Protein AF-A0A924LR13-F1 (afdb_monomer_lite)

Structure (mmCIF, N/CA/C/O backbone):
data_AF-A0A924LR13-F1
#
_entry.id   AF-A0A924LR13-F1
#
loop_
_atom_site.group_PDB
_atom_site.id
_atom_site.type_symbol
_atom_site.label_atom_id
_atom_site.label_alt_id
_atom_site.label_comp_id
_atom_site.label_asym_id
_atom_site.label_entity_id
_atom_site.label_seq_id
_atom_site.pdbx_PDB_ins_code
_atom_site.Cartn_x
_atom_site.Cartn_y
_atom_site.Cartn_z
_atom_site.occupancy
_atom_site.B_iso_or_equiv
_atom_site.auth_seq_id
_atom_site.auth_comp_id
_atom_site.auth_asym_id
_atom_site.auth_atom_id
_atom_site.pdbx_PDB_model_num
ATOM 1 N N . MET A 1 1 ? 18.184 14.216 -19.126 1.00 63.84 1 MET A N 1
ATOM 2 C CA . MET A 1 1 ? 17.161 13.192 -18.875 1.00 63.84 1 MET A CA 1
ATOM 3 C C . MET A 1 1 ? 17.158 12.286 -20.078 1.00 63.84 1 MET A C 1
ATOM 5 O O . MET A 1 1 ? 16.836 12.740 -21.169 1.00 63.84 1 MET A O 1
ATOM 9 N N . THR A 1 2 ? 17.666 11.079 -19.897 1.00 78.44 2 THR A N 1
ATOM 10 C CA . THR A 1 2 ? 17.696 10.035 -20.922 1.00 78.44 2 THR A CA 1
ATOM 11 C C . THR A 1 2 ? 16.444 9.169 -20.815 1.00 78.44 2 THR A C 1
ATOM 13 O O . THR A 1 2 ? 15.826 9.103 -19.752 1.00 78.44 2 THR A O 1
ATOM 16 N N . ASP A 1 3 ? 16.090 8.472 -21.892 1.00 79.19 3 ASP A N 1
ATOM 17 C CA . ASP A 1 3 ? 14.928 7.573 -21.908 1.00 79.19 3 ASP A CA 1
ATOM 18 C C . ASP A 1 3 ? 15.037 6.474 -20.833 1.00 79.19 3 ASP A C 1
ATOM 20 O O . ASP A 1 3 ? 14.044 6.092 -20.220 1.00 79.19 3 ASP A O 1
ATOM 24 N N . ALA A 1 4 ? 16.262 6.028 -20.528 1.00 73.88 4 ALA A N 1
ATOM 25 C CA . ALA A 1 4 ? 16.538 5.052 -19.475 1.00 73.88 4 ALA A CA 1
ATOM 26 C C . ALA A 1 4 ? 16.297 5.604 -18.056 1.00 73.88 4 ALA A C 1
ATOM 28 O O . ALA A 1 4 ? 15.760 4.898 -17.205 1.00 73.88 4 ALA A O 1
ATOM 29 N N . GLU A 1 5 ? 16.660 6.864 -17.796 1.00 73.56 5 GLU A N 1
ATOM 30 C CA . GLU A 1 5 ? 16.368 7.529 -16.516 1.00 73.56 5 GLU A CA 1
ATOM 31 C C . GLU A 1 5 ? 14.863 7.754 -16.330 1.00 73.56 5 GLU A C 1
ATOM 33 O O . GLU A 1 5 ? 14.364 7.635 -15.212 1.00 73.56 5 GLU A O 1
ATOM 38 N N . SER A 1 6 ? 14.138 8.055 -17.415 1.00 73.00 6 SER A N 1
ATOM 39 C CA . SER A 1 6 ? 12.678 8.191 -17.377 1.00 73.00 6 SER A CA 1
ATOM 40 C C . SER A 1 6 ? 12.015 6.862 -17.030 1.00 73.00 6 SER A C 1
ATOM 42 O O . SER A 1 6 ? 11.235 6.812 -16.091 1.00 73.00 6 SER A O 1
ATOM 44 N N . LEU A 1 7 ? 12.401 5.774 -17.703 1.00 72.75 7 LEU A N 1
ATOM 45 C CA . LEU A 1 7 ? 11.865 4.436 -17.437 1.00 72.75 7 LEU A CA 1
ATOM 46 C C . LEU A 1 7 ? 12.114 3.972 -15.997 1.00 72.75 7 LEU A C 1
ATOM 48 O O . LEU A 1 7 ? 11.212 3.432 -15.368 1.00 72.75 7 LEU A O 1
ATOM 52 N N . LEU A 1 8 ? 13.316 4.193 -15.454 1.00 73.44 8 LEU A N 1
ATOM 53 C CA . LEU A 1 8 ? 13.625 3.804 -14.073 1.00 73.44 8 LEU A CA 1
ATOM 54 C C . LEU A 1 8 ? 12.778 4.590 -13.063 1.00 73.44 8 LEU A C 1
ATOM 56 O O . LEU A 1 8 ? 12.339 4.041 -12.055 1.00 73.44 8 LEU A O 1
ATOM 60 N N . ARG A 1 9 ? 12.543 5.877 -13.342 1.00 78.25 9 ARG A N 1
ATOM 61 C CA . ARG A 1 9 ? 11.675 6.725 -12.527 1.00 78.25 9 ARG A CA 1
ATOM 62 C C . ARG A 1 9 ? 10.214 6.303 -12.629 1.00 78.25 9 ARG A C 1
ATOM 64 O O . ARG A 1 9 ? 9.543 6.302 -11.607 1.00 78.25 9 ARG A O 1
ATOM 71 N N . ASP A 1 10 ? 9.746 5.946 -13.819 1.00 85.12 10 ASP A N 1
ATOM 72 C CA . ASP A 1 10 ? 8.369 5.504 -14.043 1.00 85.12 10 ASP A CA 1
ATOM 73 C C . ASP A 1 10 ? 8.099 4.178 -13.311 1.00 85.12 10 ASP A C 1
ATOM 75 O O . ASP A 1 10 ? 7.113 4.078 -12.592 1.00 85.12 10 ASP A O 1
ATOM 79 N N . VAL A 1 11 ? 9.032 3.218 -13.360 1.00 83.56 11 VAL A N 1
ATOM 80 C CA . VAL A 1 11 ? 8.934 1.963 -12.585 1.00 83.56 11 VAL A CA 1
ATOM 81 C C . VAL A 1 11 ? 8.931 2.228 -11.077 1.00 83.56 11 VAL A C 1
ATOM 83 O O . VAL A 1 11 ? 8.093 1.694 -10.361 1.00 83.56 11 VAL A O 1
ATOM 86 N N . ALA A 1 12 ? 9.826 3.090 -10.584 1.00 82.50 12 ALA A N 1
ATOM 87 C CA . ALA A 1 12 ? 9.854 3.436 -9.163 1.00 82.50 12 ALA A CA 1
ATOM 88 C C . ALA A 1 12 ? 8.569 4.153 -8.702 1.00 82.50 12 ALA A C 1
ATOM 90 O O . ALA A 1 12 ? 8.154 4.005 -7.555 1.00 82.50 12 ALA 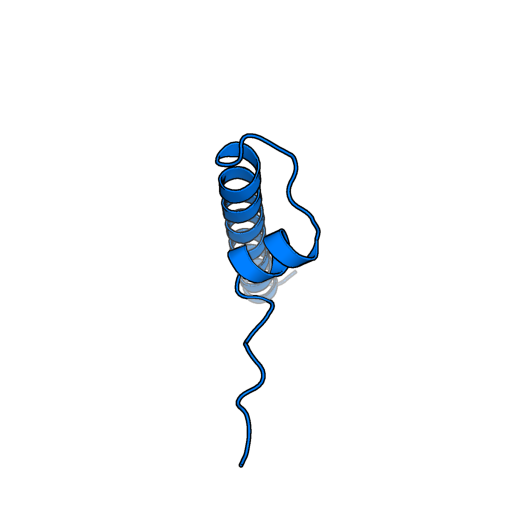A O 1
ATOM 91 N N . LEU A 1 13 ? 7.937 4.933 -9.585 1.00 87.56 13 LEU A N 1
ATOM 92 C CA . LEU A 1 13 ? 6.644 5.561 -9.316 1.00 87.56 13 LEU A CA 1
ATOM 93 C C . LEU A 1 13 ? 5.506 4.532 -9.294 1.00 87.56 13 LEU A C 1
ATOM 95 O O . LEU A 1 13 ? 4.637 4.635 -8.432 1.00 87.56 13 LEU A O 1
ATOM 99 N N . ASP A 1 14 ? 5.516 3.543 -10.188 1.00 86.88 14 ASP A N 1
ATOM 100 C CA . ASP A 1 14 ? 4.525 2.459 -10.199 1.00 86.88 14 ASP A CA 1
ATOM 101 C C . ASP A 1 14 ? 4.603 1.593 -8.926 1.00 86.88 14 ASP A C 1
ATOM 103 O O . ASP A 1 14 ? 3.566 1.235 -8.351 1.00 86.88 14 ASP A O 1
ATOM 107 N N . ASP A 1 15 ? 5.814 1.318 -8.432 1.00 86.38 15 ASP A N 1
ATOM 108 C CA . ASP A 1 15 ? 6.034 0.611 -7.163 1.00 86.38 15 ASP A CA 1
ATOM 109 C C . ASP A 1 15 ? 5.465 1.406 -5.969 1.00 86.38 15 ASP A C 1
ATOM 111 O O . ASP A 1 15 ? 4.749 0.854 -5.129 1.00 86.38 15 ASP A O 1
ATOM 115 N N . GLU A 1 16 ? 5.709 2.721 -5.918 1.00 83.00 16 GLU A N 1
ATOM 116 C CA . GLU A 1 16 ? 5.177 3.616 -4.876 1.00 83.00 16 GLU A CA 1
ATOM 117 C C . GLU A 1 16 ? 3.640 3.693 -4.922 1.00 83.00 16 GLU A C 1
ATOM 119 O O . GLU A 1 16 ? 2.973 3.648 -3.887 1.00 83.00 16 GLU A O 1
ATOM 124 N N . ILE A 1 17 ? 3.049 3.770 -6.119 1.00 86.81 17 ILE A N 1
ATOM 125 C CA . ILE A 1 17 ? 1.589 3.780 -6.300 1.00 86.81 17 ILE A CA 1
ATOM 126 C C . ILE A 1 17 ? 0.973 2.480 -5.776 1.00 86.81 17 ILE A C 1
ATOM 128 O O . ILE A 1 17 ? -0.054 2.520 -5.092 1.00 86.81 17 ILE A O 1
ATOM 132 N N . THR A 1 18 ? 1.603 1.342 -6.070 1.00 89.62 18 THR A N 1
ATOM 133 C CA . THR A 1 18 ? 1.159 0.027 -5.588 1.00 89.62 18 THR A CA 1
ATOM 134 C C . THR A 1 18 ? 1.191 -0.024 -4.061 1.00 89.62 18 THR A C 1
ATOM 136 O O . THR A 1 18 ? 0.186 -0.361 -3.435 1.00 89.62 18 THR A O 1
ATOM 139 N N . LEU A 1 19 ? 2.295 0.425 -3.455 1.00 85.06 19 LEU A N 1
ATOM 140 C CA . LEU A 1 19 ? 2.467 0.486 -2.002 1.00 85.06 19 LEU A CA 1
ATOM 141 C C . LEU A 1 19 ? 1.398 1.353 -1.316 1.00 85.06 19 LEU A C 1
ATOM 143 O O . LEU A 1 19 ? 0.825 0.961 -0.296 1.00 85.06 19 LEU A O 1
ATOM 147 N N . VAL A 1 20 ? 1.099 2.528 -1.877 1.00 87.38 20 VAL A N 1
ATOM 148 C CA . VAL A 1 20 ? 0.043 3.415 -1.360 1.00 87.38 20 VAL A CA 1
ATOM 149 C C . VAL A 1 20 ? -1.334 2.757 -1.481 1.00 87.38 20 VAL A C 1
ATOM 151 O O . VAL A 1 20 ? -2.152 2.881 -0.567 1.00 87.38 20 VAL A O 1
ATOM 154 N N . GLY A 1 21 ? -1.593 2.039 -2.576 1.00 84.94 21 GLY A N 1
ATOM 155 C CA . GLY A 1 21 ? -2.820 1.265 -2.766 1.00 84.94 21 GLY A CA 1
ATOM 156 C C . GLY A 1 21 ? -3.022 0.219 -1.670 1.00 84.94 21 GLY A C 1
ATOM 157 O O . GLY A 1 21 ? -4.076 0.195 -1.026 1.00 84.94 21 GLY A O 1
ATOM 158 N N . ASP A 1 22 ? -1.991 -0.579 -1.398 1.00 84.75 22 ASP A N 1
ATOM 159 C CA . ASP A 1 22 ? -2.016 -1.610 -0.356 1.00 84.75 22 ASP A CA 1
ATOM 160 C C . ASP A 1 22 ? -2.230 -1.008 1.039 1.00 84.75 22 ASP A C 1
ATOM 162 O O . ASP A 1 22 ? -3.031 -1.519 1.828 1.00 84.75 22 ASP A O 1
ATOM 166 N N . LEU A 1 23 ? -1.604 0.139 1.326 1.00 82.19 23 LEU A N 1
ATOM 167 C CA . LEU A 1 23 ? -1.793 0.858 2.586 1.00 82.19 23 LEU A CA 1
ATOM 168 C C . LEU A 1 23 ? -3.240 1.340 2.769 1.00 82.19 23 LEU A C 1
ATOM 170 O O . LEU A 1 23 ? -3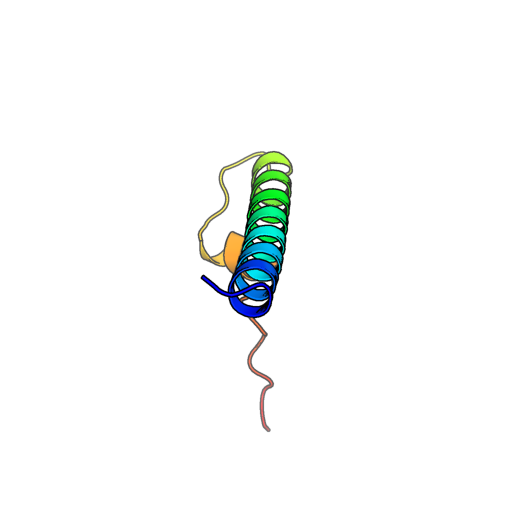.802 1.211 3.859 1.00 82.19 23 LEU A O 1
ATOM 174 N N . VAL A 1 24 ? -3.862 1.884 1.719 1.00 83.69 24 VAL A N 1
ATOM 175 C CA . VAL A 1 24 ? -5.263 2.337 1.766 1.00 83.69 24 VAL A CA 1
ATOM 176 C C . VAL A 1 24 ? -6.205 1.158 1.996 1.00 83.69 24 VAL A C 1
ATOM 178 O O . VAL A 1 24 ? -7.116 1.259 2.820 1.00 83.69 24 VAL A O 1
ATOM 181 N N . VAL A 1 25 ? -5.990 0.025 1.325 1.00 82.88 25 VAL A N 1
ATOM 182 C CA . VAL A 1 25 ? -6.789 -1.195 1.534 1.00 82.88 25 VAL A CA 1
ATOM 183 C C . VAL A 1 25 ? -6.630 -1.711 2.965 1.00 82.88 25 VAL A C 1
ATOM 185 O O . VAL A 1 25 ? -7.626 -1.997 3.634 1.00 82.88 25 VAL A O 1
ATOM 188 N N . ALA A 1 26 ? -5.400 -1.774 3.478 1.00 76.50 26 ALA A N 1
ATOM 189 C CA . ALA A 1 26 ? -5.136 -2.189 4.852 1.00 76.50 26 ALA A CA 1
ATOM 190 C C . ALA A 1 26 ? -5.825 -1.259 5.866 1.00 76.50 26 ALA A C 1
ATOM 192 O O . ALA A 1 26 ? -6.502 -1.731 6.776 1.00 76.50 26 ALA A O 1
ATOM 193 N N . ALA A 1 27 ? -5.732 0.059 5.681 1.00 74.38 27 ALA A N 1
ATOM 194 C CA . ALA A 1 27 ? -6.341 1.032 6.584 1.00 74.38 27 ALA A CA 1
ATOM 195 C C . ALA A 1 27 ? -7.880 1.035 6.534 1.00 74.38 27 ALA A C 1
ATOM 197 O O . ALA A 1 27 ? -8.523 1.220 7.563 1.00 74.38 27 ALA A O 1
ATOM 198 N N . THR A 1 28 ? -8.481 0.836 5.356 1.00 78.38 28 THR A N 1
ATOM 199 C CA . THR A 1 28 ? -9.947 0.887 5.169 1.00 78.38 28 THR A CA 1
ATOM 200 C C . THR A 1 28 ? -10.662 -0.419 5.508 1.00 78.38 28 THR A C 1
ATOM 202 O O . THR A 1 28 ? -11.865 -0.405 5.757 1.00 78.38 28 THR A O 1
ATOM 205 N N . SER A 1 29 ? -9.942 -1.540 5.552 1.00 78.94 29 SER A N 1
ATOM 206 C CA . SER A 1 29 ? -10.482 -2.853 5.935 1.00 78.94 29 SER A CA 1
ATOM 207 C C . SER A 1 29 ? -10.568 -3.078 7.449 1.00 78.94 29 SER A C 1
ATOM 209 O O . SER A 1 29 ? -11.072 -4.115 7.878 1.00 78.94 29 SER A O 1
ATOM 211 N N . HIS A 1 30 ? -10.104 -2.124 8.261 1.00 70.31 30 HIS A N 1
ATOM 212 C CA . HIS A 1 30 ? -10.090 -2.227 9.717 1.00 70.31 30 HIS A CA 1
ATOM 213 C C . HIS A 1 30 ? -11.065 -1.240 10.370 1.00 70.31 30 HIS A C 1
ATOM 215 O O . HIS A 1 30 ? -11.065 -0.049 10.071 1.00 70.31 30 HIS A O 1
ATOM 221 N N . ASP A 1 31 ? -11.837 -1.721 11.350 1.00 78.25 31 ASP A N 1
ATOM 222 C CA . ASP A 1 31 ? -12.799 -0.914 12.128 1.00 78.25 31 ASP A CA 1
ATOM 223 C C . ASP A 1 31 ? -12.135 0.138 13.040 1.00 78.25 31 ASP A C 1
ATOM 225 O O . ASP A 1 31 ? -12.805 0.962 13.667 1.00 78.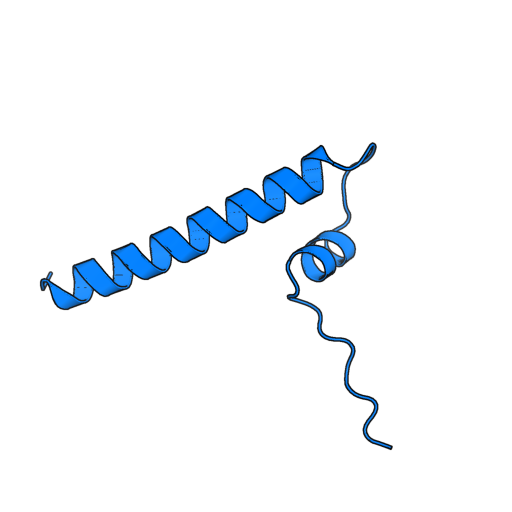25 31 ASP A O 1
ATOM 229 N N . ARG A 1 32 ? -10.803 0.105 13.148 1.00 85.25 32 ARG A N 1
ATOM 230 C CA . ARG A 1 32 ? -9.989 1.055 13.908 1.00 85.25 32 ARG A CA 1
ATOM 231 C C . ARG A 1 32 ? -8.711 1.403 13.139 1.00 85.25 32 ARG A C 1
ATOM 233 O O . ARG A 1 32 ? -8.257 0.584 12.343 1.00 85.25 32 ARG A O 1
ATOM 240 N N . PRO A 1 33 ? -8.063 2.544 13.437 1.00 81.00 33 PRO A N 1
ATOM 241 C CA . PRO A 1 33 ? -6.747 2.847 12.888 1.00 81.00 33 PRO A CA 1
ATOM 242 C C . PRO A 1 33 ? -5.729 1.743 13.201 1.00 81.00 33 PRO A C 1
ATOM 244 O O . PRO A 1 33 ? -5.668 1.247 14.335 1.00 81.00 33 PRO A O 1
ATOM 247 N N . LEU A 1 34 ? -4.926 1.386 12.198 1.00 81.69 34 LEU A N 1
ATOM 248 C CA . LEU A 1 34 ? -3.794 0.479 12.348 1.00 81.69 34 LEU A CA 1
ATOM 249 C C . LEU A 1 34 ? -2.622 1.184 13.035 1.00 81.69 34 LEU A C 1
ATOM 251 O O . LEU A 1 34 ? -2.357 2.367 12.819 1.00 81.69 34 LEU A O 1
ATOM 255 N N . THR A 1 35 ? -1.904 0.438 13.863 1.00 86.88 35 THR A N 1
ATOM 256 C CA . THR A 1 35 ? -0.596 0.846 14.381 1.00 86.88 35 THR A CA 1
ATOM 257 C C . THR A 1 35 ? 0.481 0.656 13.310 1.00 86.88 35 THR A C 1
ATOM 259 O O . THR A 1 35 ? 0.309 -0.134 12.384 1.00 86.88 35 THR A O 1
ATOM 262 N N . LEU A 1 36 ? 1.623 1.341 13.447 1.00 84.25 36 LEU A N 1
ATOM 263 C CA . LEU A 1 36 ? 2.741 1.209 12.499 1.00 84.25 36 LEU A CA 1
ATOM 264 C C . LEU A 1 36 ? 3.209 -0.247 12.335 1.00 84.25 36 LEU A C 1
ATOM 266 O O . LEU A 1 36 ? 3.413 -0.694 11.217 1.00 84.25 36 LEU A O 1
ATOM 270 N N . ALA A 1 37 ? 3.274 -1.016 13.425 1.00 85.88 37 ALA A N 1
ATOM 271 C CA . ALA A 1 37 ? 3.672 -2.422 13.365 1.00 85.88 37 ALA A CA 1
ATOM 272 C C . ALA A 1 37 ? 2.676 -3.301 12.583 1.00 85.88 37 ALA A C 1
ATOM 274 O O . ALA A 1 37 ? 3.075 -4.260 11.928 1.00 85.88 37 ALA A O 1
ATOM 275 N N . GLU A 1 38 ? 1.379 -2.985 12.647 1.00 86.00 38 GLU A N 1
ATOM 276 C CA . GLU A 1 38 ? 0.345 -3.695 11.884 1.00 86.00 38 GLU A CA 1
ATOM 277 C C . GLU A 1 38 ? 0.402 -3.333 10.395 1.00 86.00 38 GLU A C 1
ATOM 279 O O . GLU A 1 38 ? 0.201 -4.202 9.550 1.00 86.00 38 GLU A O 1
ATOM 284 N N . ILE A 1 39 ? 0.733 -2.075 10.079 1.00 85.19 39 ILE A N 1
ATOM 285 C CA . ILE A 1 39 ? 0.991 -1.613 8.710 1.00 85.19 39 ILE A CA 1
ATOM 286 C C . ILE A 1 39 ? 2.212 -2.332 8.133 1.00 85.19 39 ILE A C 1
ATOM 288 O O . ILE A 1 39 ? 2.113 -2.937 7.070 1.00 85.19 39 ILE A O 1
ATOM 292 N N . ASP A 1 40 ? 3.338 -2.333 8.847 1.00 85.06 40 ASP A N 1
ATOM 293 C CA . ASP A 1 40 ? 4.571 -2.967 8.373 1.00 85.06 40 ASP A CA 1
ATOM 294 C C . ASP A 1 40 ? 4.39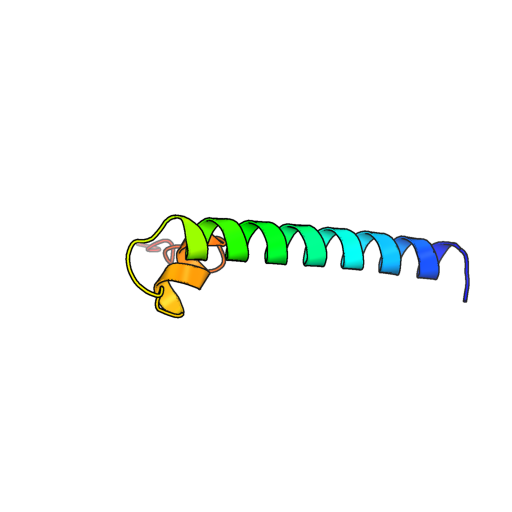3 -4.478 8.154 1.00 85.06 40 ASP A C 1
ATOM 296 O O . ASP A 1 40 ? 4.961 -5.047 7.222 1.00 85.06 40 ASP A O 1
ATOM 300 N N . LEU A 1 41 ? 3.577 -5.140 8.982 1.00 84.00 41 LEU A N 1
ATOM 301 C CA . LEU A 1 41 ? 3.211 -6.542 8.786 1.00 84.00 41 LEU A CA 1
ATOM 302 C C . LEU A 1 41 ? 2.330 -6.737 7.543 1.00 84.00 41 LEU A C 1
ATOM 304 O O . LEU A 1 41 ? 2.601 -7.633 6.746 1.00 84.00 41 LEU A O 1
ATOM 308 N N . ALA A 1 42 ? 1.290 -5.915 7.368 1.00 83.56 42 ALA A N 1
ATOM 309 C CA . ALA A 1 42 ? 0.378 -6.000 6.225 1.00 83.56 42 ALA A CA 1
ATOM 310 C C . ALA A 1 42 ? 1.087 -5.739 4.886 1.00 83.56 42 ALA A C 1
ATOM 312 O O . ALA A 1 42 ? 0.767 -6.379 3.888 1.00 83.56 42 ALA A O 1
ATOM 313 N N . LEU A 1 43 ? 2.084 -4.852 4.889 1.00 81.19 43 LEU A N 1
ATOM 314 C CA . LEU A 1 43 ? 2.930 -4.531 3.737 1.00 81.19 43 LEU A CA 1
ATOM 315 C C . LEU A 1 43 ? 4.104 -5.514 3.551 1.00 81.19 43 LEU A C 1
ATOM 317 O O . LEU A 1 43 ? 4.919 -5.337 2.649 1.00 81.19 43 LEU A O 1
ATOM 321 N N . GLY A 1 44 ? 4.239 -6.538 4.405 1.00 82.94 44 GLY A N 1
ATOM 322 C CA . GLY A 1 44 ? 5.315 -7.534 4.317 1.00 82.94 44 GLY A CA 1
A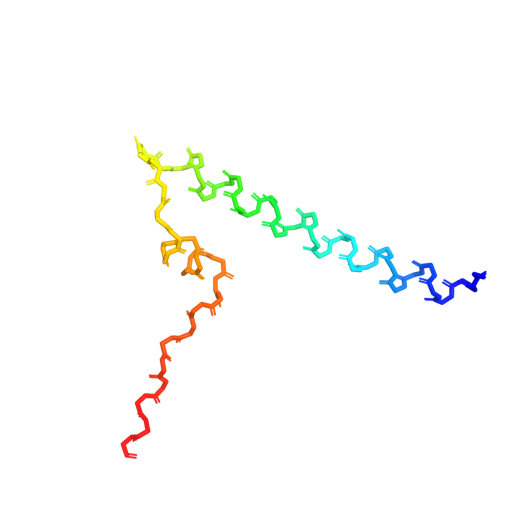TOM 323 C C . GLY A 1 44 ? 6.721 -7.004 4.643 1.00 82.94 44 GLY A C 1
ATOM 324 O O . GLY A 1 44 ? 7.712 -7.694 4.385 1.00 82.94 44 GLY A O 1
ATOM 325 N N . LEU A 1 45 ? 6.815 -5.806 5.229 1.00 82.00 45 LEU A N 1
ATOM 326 C CA . LEU A 1 45 ? 8.059 -5.127 5.609 1.00 82.00 45 LEU A CA 1
ATOM 327 C C . LEU A 1 45 ? 8.695 -5.738 6.869 1.00 82.00 45 LEU A C 1
ATOM 329 O O . LEU A 1 45 ? 9.911 -5.668 7.049 1.00 82.00 45 LEU A O 1
ATOM 333 N N . LEU A 1 46 ? 7.895 -6.389 7.721 1.00 79.56 46 LEU A N 1
ATOM 334 C CA . LEU A 1 46 ? 8.375 -7.222 8.826 1.00 79.56 46 LEU A CA 1
ATOM 335 C C . LEU A 1 46 ? 8.383 -8.697 8.407 1.00 79.56 46 LEU A C 1
ATOM 337 O O . LEU A 1 46 ? 7.343 -9.347 8.348 1.00 79.56 46 LEU A O 1
ATOM 341 N N . GLN A 1 47 ? 9.571 -9.251 8.164 1.00 65.31 47 GLN A N 1
ATOM 342 C CA . GLN A 1 47 ? 9.755 -10.701 8.093 1.00 65.31 47 GLN A CA 1
ATOM 343 C C . GLN A 1 47 ? 9.949 -11.233 9.524 1.00 65.31 47 GLN A C 1
ATOM 345 O O . GLN A 1 47 ? 10.752 -10.655 10.266 1.00 65.31 47 GLN A O 1
ATOM 350 N N . PRO A 1 48 ? 9.274 -12.321 9.950 1.00 58.16 48 PRO A N 1
ATOM 351 C CA . PRO 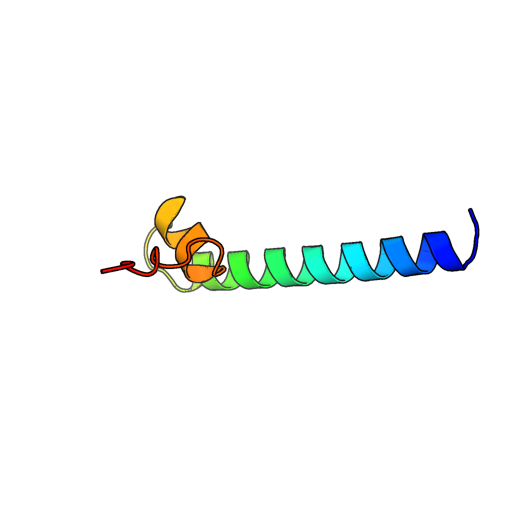A 1 48 ? 9.633 -12.976 11.200 1.00 58.16 48 PRO A CA 1
ATOM 352 C C . PRO A 1 48 ? 11.103 -13.373 11.088 1.00 58.16 48 PRO A C 1
ATOM 354 O O . PRO A 1 48 ? 11.479 -14.078 10.151 1.00 58.16 48 PRO A O 1
ATOM 357 N N . MET A 1 49 ? 11.946 -12.876 11.999 1.00 60.59 49 MET A N 1
ATOM 358 C CA . MET A 1 49 ? 13.349 -13.273 12.023 1.00 60.59 49 MET A CA 1
ATOM 359 C C . MET A 1 49 ? 13.389 -14.797 12.052 1.00 60.59 49 MET A C 1
ATOM 361 O O . MET A 1 49 ? 12.903 -15.405 13.008 1.00 60.59 49 MET A O 1
ATOM 365 N N . ALA A 1 50 ? 13.909 -15.405 10.983 1.00 58.66 50 ALA A N 1
ATOM 366 C CA . ALA A 1 50 ? 14.137 -16.834 10.952 1.00 58.66 50 ALA A CA 1
ATOM 367 C C . ALA A 1 50 ? 14.976 -17.158 12.188 1.00 58.66 50 ALA A C 1
ATOM 369 O O . ALA A 1 50 ? 16.086 -16.650 12.344 1.00 58.66 50 ALA A O 1
ATOM 370 N N . SER A 1 51 ? 14.392 -17.919 13.112 1.00 58.06 51 SER A N 1
ATOM 371 C CA . SER A 1 51 ? 15.094 -18.407 14.285 1.00 58.06 51 SER A CA 1
ATOM 372 C C . SER A 1 51 ? 16.164 -19.363 13.771 1.00 58.06 51 SER A C 1
ATOM 374 O O . SER A 1 51 ? 15.880 -20.514 13.447 1.00 58.06 51 SER A O 1
ATOM 376 N N . THR A 1 52 ? 17.380 -18.855 13.587 1.00 54.34 52 THR A N 1
ATOM 377 C CA . THR A 1 52 ? 18.559 -19.674 13.328 1.00 54.34 52 THR A CA 1
ATOM 378 C C . THR A 1 52 ? 18.889 -20.379 14.638 1.00 54.34 52 THR A C 1
ATOM 380 O O . THR A 1 52 ? 19.544 -19.811 15.513 1.00 54.34 52 THR A O 1
ATOM 383 N N . GLY A 1 53 ? 18.309 -21.569 14.805 1.00 58.34 53 GLY A N 1
ATOM 384 C CA . GLY A 1 53 ? 18.739 -22.554 15.795 1.00 58.34 53 GLY A CA 1
ATOM 385 C C . GLY A 1 53 ? 20.049 -23.219 15.402 1.00 58.34 53 GLY A C 1
ATOM 386 O O . GLY A 1 53 ? 20.393 -23.192 14.197 1.00 58.34 53 GLY A O 1
#

Sequence (53 aa):
MTDAESLLRDVALDDEITLVGDLVVAATSHDRPLTLAEIDLALGLLQPMASTG

Secondary structure (DSSP, 8-state):
--HHHHHHHHHHHHHHHHHHHHHHHHHHTSSSPPPHHHHHHHTT---------

Radius of gyration: 15.95 Å; chains: 1; bounding box: 32×36×38 Å

pLDDT: mean 78.36, std 9.09, range [54.34, 89.62]

Foldseek 3Di:
DDPVVVVVVVVVVVVVVVLVVQLVCQQVVDPDGDDPVSSCVSSVVDDDPPPPD